Protein AF-A0A849QRX1-F1 (afdb_monomer_lite)

pLDDT: mean 86.92, std 10.76, range [45.69, 98.38]

Structure (mmCIF, N/CA/C/O backbone):
data_AF-A0A849QRX1-F1
#
_entry.id   AF-A0A849QRX1-F1
#
loop_
_atom_site.group_PDB
_atom_site.id
_atom_site.type_symbol
_atom_site.label_atom_id
_atom_site.label_alt_id
_atom_site.label_comp_id
_atom_site.label_asym_id
_atom_site.label_entity_id
_atom_site.label_seq_id
_atom_site.pdbx_PDB_ins_code
_atom_site.Cartn_x
_atom_site.Cartn_y
_atom_site.Cartn_z
_atom_site.occupancy
_atom_site.B_iso_or_equiv
_atom_site.auth_seq_id
_atom_site.auth_comp_id
_atom_site.auth_asym_id
_atom_site.auth_atom_id
_atom_site.pdbx_PDB_model_num
ATOM 1 N N . MET A 1 1 ? -13.209 29.485 45.171 1.00 45.69 1 MET A N 1
ATOM 2 C CA . MET A 1 1 ? -12.488 29.129 43.929 1.00 45.69 1 MET A CA 1
ATOM 3 C C . MET A 1 1 ? -12.072 27.669 44.052 1.00 45.69 1 MET A C 1
ATOM 5 O O . MET A 1 1 ? -11.273 27.347 44.920 1.00 45.69 1 MET A O 1
ATOM 9 N N . ILE A 1 2 ? -12.771 26.787 43.337 1.00 54.16 2 ILE A N 1
ATOM 10 C CA . ILE A 1 2 ? -12.846 25.337 43.583 1.00 54.16 2 ILE A CA 1
ATOM 11 C C . ILE A 1 2 ? -11.501 24.667 43.256 1.00 54.16 2 ILE A C 1
ATOM 13 O O . ILE A 1 2 ? -11.084 24.651 42.101 1.00 54.16 2 ILE A O 1
ATOM 17 N N . LYS A 1 3 ? -10.822 24.111 44.270 1.00 59.97 3 LYS A N 1
ATOM 18 C CA . LYS A 1 3 ? -9.726 23.149 44.082 1.00 59.97 3 LYS A CA 1
ATOM 19 C C . LYS A 1 3 ? -10.362 21.808 43.729 1.00 59.97 3 LYS A C 1
ATOM 21 O O . LYS A 1 3 ? -10.837 21.101 44.609 1.00 59.97 3 LYS A O 1
ATOM 26 N N . MET A 1 4 ? -10.438 21.514 42.440 1.00 63.38 4 MET A N 1
ATOM 27 C CA . MET A 1 4 ? -10.892 20.216 41.956 1.00 63.38 4 MET A CA 1
ATOM 28 C C . MET A 1 4 ? -9.708 19.249 42.056 1.00 63.38 4 MET A C 1
ATOM 30 O O . MET A 1 4 ? -8.676 19.478 41.424 1.00 63.38 4 MET A O 1
ATOM 34 N N . ASP A 1 5 ? -9.826 18.247 42.926 1.00 78.19 5 ASP A N 1
ATOM 35 C CA . ASP A 1 5 ? -8.761 17.293 43.233 1.00 78.19 5 ASP A CA 1
ATOM 36 C C . ASP A 1 5 ? -8.560 16.318 42.061 1.00 78.19 5 ASP A C 1
ATOM 38 O O . ASP A 1 5 ? -9.513 15.790 41.488 1.00 78.19 5 ASP A O 1
ATOM 42 N N . LEU A 1 6 ? -7.311 16.094 41.658 1.00 79.44 6 LEU A N 1
ATOM 43 C CA . LEU A 1 6 ? -6.980 15.283 40.482 1.00 79.44 6 LEU A CA 1
ATOM 44 C C . LEU A 1 6 ? -7.442 13.828 40.663 1.00 79.44 6 LEU A C 1
ATOM 46 O O . LEU A 1 6 ? -7.907 13.197 39.715 1.00 79.44 6 LEU A O 1
ATOM 50 N N . SER A 1 7 ? -7.384 13.330 41.899 1.00 80.94 7 SER A N 1
ATOM 51 C CA . SER A 1 7 ? -7.868 11.998 42.259 1.00 80.94 7 SER A CA 1
ATOM 52 C C . SER A 1 7 ? -9.366 11.842 42.022 1.00 80.94 7 SER A C 1
ATOM 54 O O . SER A 1 7 ? -9.780 10.824 41.474 1.00 80.94 7 SER A O 1
ATOM 56 N N . SER A 1 8 ? -10.191 12.836 42.370 1.00 82.19 8 SER A N 1
ATOM 57 C CA . SER A 1 8 ? -11.646 12.712 42.211 1.00 82.19 8 SER A CA 1
ATOM 58 C C . SER A 1 8 ? -12.049 12.609 40.740 1.00 82.19 8 SER A C 1
ATOM 60 O O . SER A 1 8 ? -12.905 11.797 40.406 1.00 82.19 8 SER A O 1
ATOM 62 N N . LYS A 1 9 ? -11.361 13.344 39.855 1.00 80.62 9 LYS A N 1
ATOM 63 C CA . LYS A 1 9 ? -11.531 13.234 38.397 1.00 80.62 9 LYS A CA 1
ATOM 64 C C . LYS A 1 9 ? -11.165 11.854 37.854 1.00 80.62 9 LYS A C 1
ATOM 66 O O . LYS A 1 9 ? -11.863 11.332 36.994 1.00 80.62 9 LYS A O 1
ATOM 71 N N . ILE A 1 10 ? -10.077 11.260 38.345 1.00 83.19 10 ILE A N 1
ATOM 72 C CA . ILE A 1 10 ? -9.639 9.925 37.910 1.00 83.19 10 ILE A CA 1
ATOM 73 C C . ILE A 1 10 ? -10.669 8.863 38.310 1.00 83.19 10 ILE A C 1
ATOM 75 O O . ILE A 1 10 ? -11.000 8.002 37.500 1.00 83.19 10 ILE A O 1
ATOM 79 N N . TYR A 1 11 ? -11.218 8.944 39.525 1.00 80.31 11 TYR A N 1
ATOM 80 C CA . TYR A 1 11 ? -12.278 8.032 39.960 1.00 80.31 11 TYR A CA 1
ATOM 81 C C . TYR A 1 11 ? -13.571 8.196 39.154 1.00 80.31 11 TYR A C 1
ATOM 83 O O . TYR A 1 11 ? -14.224 7.194 38.873 1.00 80.31 11 TYR A O 1
ATOM 91 N N . GLU A 1 12 ? -13.927 9.421 38.762 1.00 81.38 12 GLU A N 1
ATOM 92 C CA . GLU A 1 12 ? -15.071 9.691 37.881 1.00 81.38 12 GLU A CA 1
ATOM 93 C C . GLU A 1 12 ? -14.892 9.026 36.511 1.00 81.38 12 GLU A C 1
ATOM 95 O O . GLU A 1 12 ? -15.743 8.247 36.095 1.00 81.38 12 GLU A O 1
ATOM 100 N N . ILE A 1 13 ? -13.732 9.222 35.876 1.00 80.62 13 ILE A N 1
ATOM 101 C CA . ILE A 1 13 ? -13.403 8.619 34.576 1.00 80.62 13 ILE A CA 1
ATOM 102 C C . ILE A 1 13 ? -13.418 7.088 34.657 1.00 80.62 13 ILE A C 1
ATOM 104 O O . ILE A 1 13 ? -14.018 6.430 33.816 1.00 80.62 13 ILE A O 1
ATOM 108 N N . ILE A 1 14 ? -12.790 6.495 35.679 1.00 80.25 14 ILE A N 1
ATOM 109 C CA . ILE A 1 14 ? -12.756 5.030 35.844 1.00 80.25 14 ILE A CA 1
ATOM 110 C C . ILE A 1 14 ? -14.160 4.460 36.075 1.00 80.25 14 ILE A C 1
ATOM 112 O O . ILE A 1 14 ? -14.433 3.333 35.673 1.00 80.25 14 ILE A O 1
ATOM 116 N N . ARG A 1 15 ? -15.053 5.221 36.714 1.00 76.69 15 ARG A N 1
ATOM 117 C CA . ARG A 1 15 ? -16.435 4.804 36.966 1.00 76.69 15 ARG A CA 1
ATOM 118 C C . ARG A 1 15 ? -17.327 4.934 35.728 1.00 76.69 15 ARG A C 1
ATOM 120 O O . ARG A 1 15 ? -18.269 4.157 35.605 1.00 76.69 15 ARG A O 1
ATOM 127 N N . GLU A 1 16 ? -17.038 5.885 34.842 1.00 80.38 16 GLU A N 1
ATOM 128 C CA . GLU A 1 16 ? -17.690 6.023 33.531 1.00 80.38 16 GLU A CA 1
ATOM 129 C C . GLU A 1 16 ? -17.182 5.001 32.502 1.00 80.38 16 GLU A C 1
ATOM 131 O O . GLU A 1 16 ? -17.913 4.637 31.583 1.00 80.38 16 GLU A O 1
ATOM 136 N N . LEU A 1 17 ? -15.955 4.498 32.662 1.00 79.19 17 LEU A N 1
ATOM 137 C CA . LEU A 1 17 ? -15.407 3.439 31.819 1.00 79.19 17 LEU A CA 1
ATOM 138 C C . LEU A 1 17 ? -16.040 2.088 32.176 1.00 79.19 17 LEU A C 1
ATOM 140 O O . LEU A 1 17 ? -15.677 1.453 33.169 1.00 79.19 17 LEU A O 1
ATOM 144 N N . ASP A 1 18 ? -16.930 1.587 31.319 1.00 81.00 18 ASP A N 1
ATOM 145 C CA . ASP A 1 18 ? -17.305 0.175 31.367 1.00 81.00 18 ASP A CA 1
ATOM 146 C C . ASP A 1 18 ? -16.096 -0.676 30.949 1.00 81.00 18 ASP A C 1
ATOM 148 O O . ASP A 1 18 ? -15.780 -0.840 29.767 1.00 81.00 18 ASP A O 1
ATOM 152 N N . LEU A 1 19 ? -15.393 -1.223 31.944 1.00 81.31 19 LEU A N 1
ATOM 153 C CA . LEU A 1 19 ? -14.192 -2.035 31.745 1.00 81.31 19 LEU A CA 1
ATOM 154 C C . LEU A 1 19 ? -14.424 -3.212 30.787 1.00 81.31 19 LEU A C 1
ATOM 156 O O . LEU A 1 19 ? -13.499 -3.600 30.071 1.00 81.31 19 LEU A O 1
ATOM 160 N N . LYS A 1 20 ? -15.641 -3.772 30.734 1.00 82.75 20 LYS A N 1
ATOM 161 C CA . LYS A 1 20 ? -15.964 -4.867 29.805 1.00 82.75 20 LYS A CA 1
ATOM 162 C C . LYS A 1 20 ? -16.018 -4.380 28.366 1.00 82.75 20 LYS A C 1
ATOM 164 O O . LYS A 1 20 ? -15.554 -5.075 27.461 1.00 82.75 20 LYS A O 1
ATOM 169 N N . GLU A 1 21 ? -16.579 -3.197 28.158 1.00 84.94 21 GLU A N 1
ATOM 170 C CA . GLU A 1 21 ? -16.679 -2.584 26.843 1.00 84.94 21 GLU A CA 1
ATOM 171 C C . GLU A 1 21 ? -15.297 -2.166 26.332 1.00 84.94 21 GLU A C 1
ATOM 173 O O . GLU A 1 21 ? -14.910 -2.550 25.226 1.00 84.94 21 GLU A O 1
ATOM 178 N N . VAL A 1 22 ? -14.502 -1.496 27.172 1.00 88.69 22 VAL A N 1
ATOM 179 C CA . VAL A 1 22 ? -13.121 -1.113 26.845 1.00 88.69 22 VAL A CA 1
ATOM 180 C C . VAL A 1 22 ? -12.298 -2.341 26.466 1.00 88.69 22 VAL A C 1
ATOM 182 O O . VAL A 1 22 ? -11.677 -2.357 25.407 1.00 88.69 22 VAL A O 1
ATOM 185 N N . GLN A 1 23 ? -12.345 -3.409 27.268 1.00 90.19 23 GLN A N 1
ATOM 186 C CA . GLN A 1 23 ? -11.603 -4.639 26.985 1.00 90.19 23 GLN A CA 1
ATOM 187 C C . GLN A 1 23 ? -11.982 -5.248 25.627 1.00 90.19 23 GLN A C 1
ATOM 189 O O . GLN A 1 23 ? -11.103 -5.664 24.866 1.00 90.19 23 GLN A O 1
ATOM 194 N N . ARG A 1 24 ? -13.280 -5.295 25.304 1.00 92.25 24 ARG A N 1
ATOM 195 C CA . ARG A 1 24 ? -13.770 -5.833 24.030 1.00 92.25 24 ARG A CA 1
ATOM 196 C C . ARG A 1 24 ? -13.279 -5.002 22.846 1.00 92.25 24 ARG A C 1
ATOM 198 O O . ARG A 1 24 ? -12.752 -5.573 21.892 1.00 92.25 24 ARG A O 1
ATOM 205 N N . TRP A 1 25 ? -13.432 -3.680 22.897 1.00 94.00 25 TRP A N 1
ATOM 206 C CA . TRP A 1 25 ? -13.004 -2.801 21.808 1.00 94.00 25 TRP A CA 1
ATOM 207 C C . TRP A 1 25 ? -11.485 -2.780 21.650 1.00 94.00 25 TRP A C 1
ATOM 209 O O . TRP A 1 25 ? -10.998 -2.848 20.526 1.00 94.00 25 TRP A O 1
ATOM 219 N N . THR A 1 26 ? -10.719 -2.788 22.746 1.00 94.75 26 THR A N 1
ATOM 220 C CA . THR A 1 26 ? -9.255 -2.900 22.689 1.00 94.75 26 THR A CA 1
ATOM 221 C C . THR A 1 26 ? -8.818 -4.192 22.002 1.00 94.75 26 THR A C 1
ATOM 223 O O . THR A 1 26 ? -7.958 -4.149 21.123 1.00 94.75 26 THR A O 1
ATOM 226 N N . ALA A 1 27 ? -9.425 -5.334 22.342 1.00 95.25 27 ALA A N 1
ATOM 227 C CA . ALA A 1 27 ? -9.096 -6.610 21.709 1.00 95.25 27 ALA A CA 1
ATOM 228 C C . ALA A 1 27 ? -9.390 -6.604 20.198 1.00 95.25 27 ALA A C 1
ATOM 230 O O . ALA A 1 27 ? -8.562 -7.057 19.406 1.00 95.25 27 ALA A O 1
ATOM 231 N N . LEU A 1 28 ? -10.535 -6.047 19.790 1.00 95.81 28 LEU A N 1
ATOM 232 C CA . LEU A 1 28 ? -10.897 -5.911 18.377 1.00 95.81 28 LEU A CA 1
ATOM 233 C C . LEU A 1 28 ? -9.931 -4.985 17.627 1.00 95.81 28 LEU A C 1
ATOM 235 O O . LEU A 1 28 ? -9.471 -5.346 16.548 1.00 95.81 28 LEU A O 1
ATOM 239 N N . SER A 1 29 ? -9.560 -3.841 18.201 1.00 95.50 29 SER A N 1
ATOM 240 C CA . SER A 1 29 ? -8.618 -2.902 17.580 1.00 95.50 29 SER A CA 1
ATOM 241 C C . SER A 1 29 ? -7.229 -3.509 17.379 1.00 95.50 29 SER A C 1
ATOM 243 O O . SER A 1 29 ? -6.618 -3.309 16.330 1.00 95.50 29 SER A O 1
ATOM 245 N N . ILE A 1 30 ? -6.741 -4.298 18.344 1.00 97.56 30 ILE A N 1
ATOM 246 C CA . ILE A 1 30 ? -5.478 -5.038 18.200 1.00 97.56 30 ILE A CA 1
ATOM 247 C C . ILE A 1 30 ? -5.579 -6.036 17.043 1.00 97.56 30 ILE A C 1
ATOM 249 O O . ILE A 1 30 ? -4.683 -6.088 16.201 1.00 97.56 30 ILE A O 1
ATOM 253 N N . LEU A 1 31 ? -6.674 -6.798 16.968 1.00 97.69 31 LEU A N 1
ATOM 254 C CA . LEU A 1 31 ? -6.892 -7.766 15.893 1.00 97.69 31 LEU A CA 1
ATOM 255 C C . LEU A 1 31 ? -6.910 -7.089 14.515 1.00 97.69 31 LEU A C 1
ATOM 257 O O . LEU A 1 31 ? -6.231 -7.548 13.599 1.00 97.69 31 LEU A O 1
ATOM 261 N N . VAL A 1 32 ? -7.641 -5.979 14.381 1.00 96.88 32 VAL A N 1
ATOM 262 C CA . VAL A 1 32 ? -7.699 -5.185 13.144 1.00 96.88 32 VAL A CA 1
ATOM 263 C C . VAL A 1 32 ? -6.307 -4.684 12.757 1.00 96.88 32 VAL A C 1
ATOM 265 O O . VAL A 1 32 ? -5.921 -4.804 11.596 1.00 96.88 32 VAL A O 1
ATOM 268 N N . GLY A 1 33 ? -5.523 -4.193 13.723 1.00 97.50 33 GLY A N 1
ATOM 269 C CA . GLY A 1 33 ? -4.147 -3.752 13.493 1.00 97.50 33 GLY A CA 1
ATOM 270 C C . GLY A 1 33 ? -3.231 -4.872 12.995 1.00 97.50 33 GLY A C 1
ATOM 271 O O . GLY A 1 33 ? -2.477 -4.668 12.046 1.00 97.50 33 GLY A O 1
ATOM 272 N N . ILE A 1 34 ? -3.329 -6.072 13.576 1.00 98.31 34 ILE A N 1
ATOM 273 C CA . ILE A 1 34 ? -2.550 -7.242 13.138 1.00 98.31 34 ILE A CA 1
ATOM 274 C C . ILE A 1 34 ? -2.912 -7.621 11.701 1.00 98.31 34 ILE A C 1
ATOM 276 O O . ILE A 1 34 ? -2.025 -7.788 10.866 1.00 98.31 34 ILE A O 1
ATOM 280 N N . VAL A 1 35 ? -4.207 -7.730 11.395 1.00 98.12 35 VAL A N 1
ATOM 281 C CA . VAL A 1 35 ? -4.672 -8.095 10.051 1.00 98.12 35 V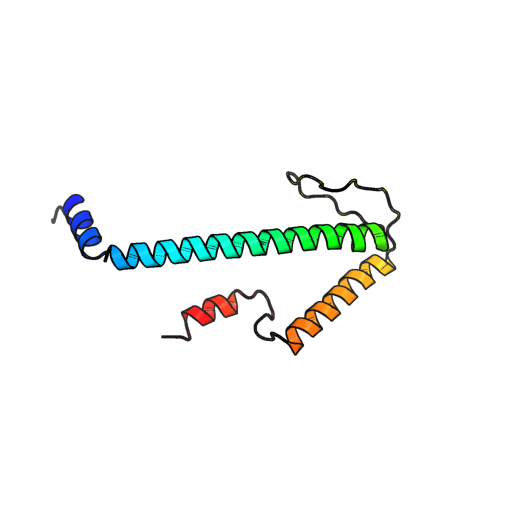AL A CA 1
ATOM 282 C C . VAL A 1 35 ? -4.251 -7.039 9.027 1.00 98.12 35 VAL A C 1
ATOM 284 O O . VAL A 1 35 ? -3.686 -7.391 7.994 1.00 98.12 35 VAL A O 1
ATOM 287 N N . GLY A 1 36 ? -4.448 -5.753 9.331 1.00 97.31 36 GLY A N 1
ATOM 288 C CA . GLY A 1 36 ? -4.021 -4.650 8.469 1.00 97.31 36 GLY A CA 1
ATOM 289 C C . GLY A 1 36 ? -2.509 -4.639 8.235 1.00 97.31 36 GLY A C 1
ATOM 290 O O . GLY A 1 36 ? -2.065 -4.471 7.101 1.00 97.31 36 GLY A O 1
ATOM 291 N N . GLY A 1 37 ? -1.717 -4.907 9.277 1.00 97.94 37 GLY A N 1
ATOM 292 C CA . GLY A 1 37 ? -0.264 -5.034 9.172 1.00 97.94 37 GLY A CA 1
ATOM 293 C C . GLY A 1 37 ? 0.166 -6.184 8.259 1.00 97.94 37 GLY A C 1
ATOM 294 O O . GLY A 1 37 ? 1.020 -5.994 7.397 1.00 97.94 37 GLY A O 1
ATOM 295 N N . ILE A 1 38 ? -0.460 -7.358 8.384 1.00 98.38 38 ILE A N 1
ATOM 296 C CA . ILE A 1 38 ? -0.177 -8.511 7.514 1.00 98.38 38 ILE A CA 1
ATOM 297 C C . ILE A 1 38 ? -0.511 -8.186 6.054 1.00 98.38 38 ILE A C 1
ATOM 299 O O . ILE A 1 38 ? 0.301 -8.449 5.168 1.00 98.38 38 ILE A O 1
ATOM 303 N N . VAL A 1 39 ? -1.674 -7.581 5.795 1.00 97.50 39 VAL A N 1
ATOM 304 C CA . VAL A 1 39 ? -2.078 -7.175 4.439 1.00 97.50 39 VAL A CA 1
ATOM 305 C C . VAL A 1 39 ? -1.094 -6.160 3.857 1.00 97.50 39 VAL A C 1
ATOM 307 O O . VAL A 1 39 ? -0.682 -6.309 2.707 1.00 97.50 39 VAL A O 1
ATOM 310 N N . ALA A 1 40 ? -0.660 -5.177 4.649 1.00 96.12 40 ALA A N 1
ATOM 311 C CA . ALA A 1 40 ? 0.322 -4.185 4.222 1.00 96.12 40 ALA A CA 1
ATOM 312 C C . ALA A 1 40 ? 1.673 -4.824 3.859 1.00 96.12 40 ALA A C 1
ATOM 314 O O . ALA A 1 40 ? 2.246 -4.478 2.827 1.00 96.12 40 ALA A O 1
ATOM 315 N N . ILE A 1 41 ? 2.153 -5.790 4.653 1.00 96.44 41 ILE A N 1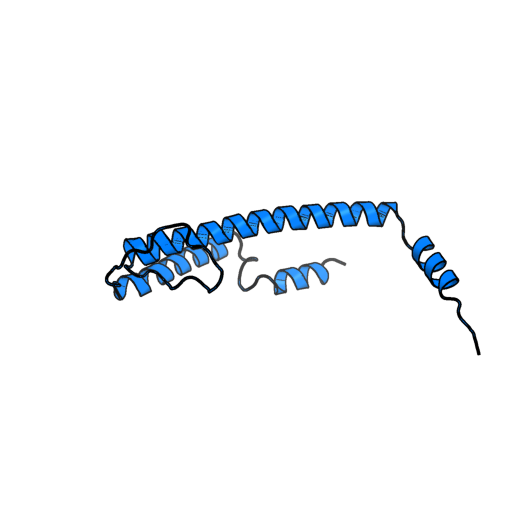
ATOM 316 C CA . ILE A 1 41 ? 3.389 -6.534 4.363 1.00 96.44 41 ILE A CA 1
ATOM 317 C C . ILE A 1 41 ? 3.256 -7.294 3.042 1.00 96.44 41 ILE A C 1
ATOM 319 O O . ILE A 1 41 ? 4.116 -7.161 2.176 1.00 96.44 41 ILE A O 1
ATOM 323 N N . ILE A 1 42 ? 2.168 -8.048 2.858 1.00 97.62 42 ILE A N 1
ATOM 324 C CA . ILE A 1 42 ? 1.927 -8.815 1.627 1.00 97.62 42 ILE A CA 1
ATOM 325 C C . ILE A 1 42 ? 1.886 -7.883 0.412 1.00 97.62 42 ILE A C 1
ATOM 327 O O . ILE A 1 42 ? 2.519 -8.170 -0.605 1.00 97.62 42 ILE A O 1
ATOM 331 N N . PHE A 1 43 ? 1.177 -6.758 0.518 1.00 95.50 43 PHE A N 1
ATOM 332 C CA . PHE A 1 43 ? 1.068 -5.779 -0.558 1.00 95.50 43 PHE A CA 1
ATOM 333 C C . PHE A 1 43 ? 2.424 -5.153 -0.902 1.00 95.50 43 PHE A C 1
ATOM 335 O O . PHE A 1 43 ? 2.809 -5.124 -2.071 1.00 95.50 43 PHE A O 1
ATOM 342 N N . TYR A 1 44 ? 3.180 -4.712 0.107 1.00 93.88 44 TYR A N 1
ATOM 343 C CA . TYR A 1 44 ? 4.508 -4.132 -0.079 1.00 93.88 44 TYR A CA 1
ATOM 344 C C . TYR A 1 44 ? 5.490 -5.136 -0.698 1.00 93.88 44 TYR A C 1
ATOM 346 O O . TYR A 1 44 ? 6.174 -4.812 -1.668 1.00 93.88 44 TYR A O 1
ATOM 354 N N . SER A 1 45 ? 5.516 -6.382 -0.212 1.00 93.62 45 SER A N 1
ATOM 355 C CA . SER A 1 45 ? 6.331 -7.445 -0.808 1.00 93.62 45 SER A CA 1
ATOM 356 C C . SER A 1 45 ? 5.923 -7.730 -2.255 1.00 93.62 45 SER A C 1
ATOM 358 O O . SER A 1 45 ? 6.784 -7.871 -3.122 1.00 93.62 45 SER A O 1
ATOM 360 N N . GLY A 1 46 ? 4.621 -7.764 -2.549 1.00 95.19 46 GLY A N 1
ATOM 361 C CA . GLY A 1 46 ? 4.112 -7.912 -3.912 1.00 95.19 46 GLY A CA 1
ATOM 362 C C . GLY A 1 46 ? 4.585 -6.790 -4.838 1.00 95.19 46 GLY A C 1
ATOM 363 O O . GLY A 1 46 ? 5.053 -7.068 -5.942 1.00 95.19 46 GLY A O 1
ATOM 364 N N . LEU A 1 47 ? 4.540 -5.538 -4.373 1.00 93.25 47 LEU A N 1
ATOM 365 C CA . LEU A 1 47 ? 5.033 -4.377 -5.115 1.00 93.25 47 LEU A CA 1
ATOM 366 C C . LEU A 1 47 ? 6.544 -4.460 -5.370 1.00 93.25 47 LEU A C 1
ATOM 368 O O . LEU A 1 47 ? 6.990 -4.169 -6.482 1.00 93.25 47 LEU A O 1
ATOM 372 N N . TYR A 1 48 ? 7.321 -4.902 -4.378 1.00 92.19 48 TYR A N 1
ATOM 373 C CA . TYR A 1 48 ? 8.759 -5.128 -4.521 1.00 92.19 48 TYR A CA 1
ATOM 374 C C . TYR A 1 48 ? 9.058 -6.151 -5.626 1.00 92.19 48 TYR A C 1
ATOM 376 O O . TYR A 1 48 ? 9.804 -5.855 -6.560 1.00 92.19 48 TYR A O 1
ATOM 384 N N . TYR A 1 49 ? 8.420 -7.326 -5.584 1.00 93.06 49 TYR A N 1
ATOM 385 C CA . TYR A 1 49 ? 8.623 -8.359 -6.603 1.00 93.06 49 TYR A CA 1
ATOM 386 C C . TYR A 1 49 ? 8.128 -7.927 -7.983 1.00 93.06 49 TYR A C 1
ATOM 388 O O . TYR A 1 49 ? 8.811 -8.174 -8.976 1.00 93.06 49 TYR A O 1
ATOM 396 N N . ALA A 1 50 ? 6.979 -7.254 -8.068 1.00 93.88 50 ALA A N 1
ATOM 397 C CA . ALA A 1 50 ? 6.478 -6.721 -9.329 1.00 93.88 50 ALA A CA 1
ATOM 398 C C . ALA A 1 50 ? 7.460 -5.705 -9.927 1.00 93.88 50 ALA A C 1
ATOM 400 O O . ALA A 1 50 ? 7.766 -5.770 -11.114 1.00 93.88 50 ALA A O 1
ATOM 401 N N . THR A 1 51 ? 8.020 -4.816 -9.107 1.00 92.25 51 THR A N 1
ATOM 402 C CA . THR A 1 51 ? 9.026 -3.842 -9.547 1.00 92.25 51 THR A CA 1
ATOM 403 C C . THR A 1 51 ? 10.299 -4.542 -10.017 1.00 92.25 51 THR A C 1
ATOM 405 O O . THR A 1 51 ? 10.799 -4.251 -11.101 1.00 92.25 51 THR A O 1
ATOM 408 N N . TYR A 1 52 ? 10.799 -5.512 -9.252 1.00 91.69 52 TYR A N 1
ATOM 409 C CA . TYR A 1 52 ? 12.015 -6.239 -9.603 1.00 91.69 52 TYR A CA 1
ATOM 410 C C . TYR A 1 52 ? 11.861 -7.041 -10.903 1.00 91.69 52 TYR A C 1
ATOM 412 O O . TYR A 1 52 ? 12.683 -6.918 -11.810 1.00 91.69 52 TYR A O 1
ATOM 420 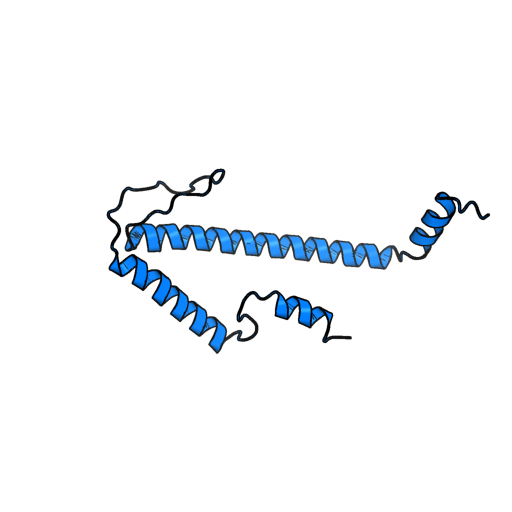N N . TYR A 1 53 ? 10.801 -7.843 -11.033 1.00 92.25 53 TYR A N 1
ATOM 421 C CA . TYR A 1 53 ? 10.623 -8.719 -12.194 1.00 92.25 53 TYR A CA 1
ATOM 422 C C . TYR A 1 53 ? 10.097 -7.984 -13.427 1.00 92.25 53 TYR A C 1
ATOM 424 O O . TYR A 1 53 ? 10.580 -8.233 -14.531 1.00 92.25 53 TYR A O 1
ATOM 432 N N . LEU A 1 54 ? 9.126 -7.080 -13.269 1.00 93.88 54 LEU A N 1
ATOM 433 C CA . LEU A 1 54 ? 8.545 -6.364 -14.404 1.00 93.88 54 LEU A CA 1
ATOM 434 C C . LEU A 1 54 ? 9.442 -5.196 -14.813 1.00 93.88 54 LEU A C 1
ATOM 436 O O . LEU A 1 54 ? 9.918 -5.162 -15.942 1.00 93.88 54 LEU A O 1
ATOM 440 N N . LEU A 1 55 ? 9.707 -4.250 -13.911 1.00 91.94 55 LEU A N 1
ATOM 441 C CA . LEU A 1 55 ? 10.500 -3.061 -14.243 1.00 91.94 55 LEU A CA 1
ATOM 442 C C . LEU A 1 55 ? 11.980 -3.404 -14.446 1.00 91.94 55 LEU A C 1
ATOM 444 O O . LEU A 1 55 ? 12.564 -2.975 -15.439 1.00 91.94 55 LEU A O 1
ATOM 448 N N . GLY A 1 56 ? 12.562 -4.213 -13.561 1.00 90.81 56 GLY A N 1
ATOM 449 C CA . GLY A 1 56 ? 13.955 -4.648 -13.661 1.00 90.81 56 GLY A CA 1
ATOM 450 C C . GLY A 1 56 ? 14.167 -5.712 -14.733 1.00 90.81 56 GLY A C 1
ATOM 451 O O . GLY A 1 56 ? 14.875 -5.483 -15.711 1.00 90.81 56 GLY A O 1
ATOM 452 N N . GLY A 1 57 ? 13.524 -6.870 -14.575 1.00 90.12 57 GLY A N 1
ATOM 453 C CA . GLY A 1 57 ? 13.705 -8.025 -15.459 1.00 90.12 57 GLY A CA 1
ATOM 454 C C . GLY A 1 57 ? 13.263 -7.788 -16.906 1.00 90.12 57 GLY A C 1
ATOM 455 O O . GLY A 1 57 ? 14.019 -8.087 -17.827 1.00 90.12 57 GLY A O 1
ATOM 456 N N . ILE A 1 58 ? 12.059 -7.244 -17.117 1.00 91.31 58 ILE A N 1
ATOM 457 C CA . ILE A 1 58 ? 11.516 -6.985 -18.465 1.00 91.31 58 ILE A CA 1
ATOM 458 C C . ILE A 1 58 ? 11.888 -5.577 -18.952 1.00 91.31 58 ILE A C 1
ATOM 460 O O . ILE A 1 58 ? 12.299 -5.400 -20.097 1.00 91.31 58 ILE A O 1
ATOM 464 N N . GLY A 1 59 ? 11.731 -4.564 -18.099 1.00 90.94 59 GLY A N 1
ATOM 465 C CA . GLY A 1 59 ? 11.973 -3.162 -18.446 1.00 90.94 59 GLY A CA 1
ATOM 466 C C . GLY A 1 59 ? 13.447 -2.743 -18.438 1.00 90.94 59 GLY A C 1
ATOM 467 O O . GLY A 1 59 ? 13.768 -1.682 -18.975 1.00 90.94 59 GLY A O 1
ATOM 468 N N . GLY A 1 60 ? 14.343 -3.549 -17.862 1.00 90.50 60 GLY A N 1
ATOM 469 C CA . GLY A 1 60 ? 15.768 -3.235 -17.740 1.00 90.50 60 GLY A CA 1
ATOM 470 C C . GLY A 1 60 ? 16.078 -2.108 -16.749 1.00 90.50 60 GLY A C 1
ATOM 471 O O . GLY A 1 60 ? 17.177 -1.563 -16.787 1.00 90.50 60 GLY A O 1
ATOM 472 N N . TYR A 1 61 ? 15.127 -1.719 -15.893 1.00 88.88 61 TYR A N 1
ATOM 473 C CA . TYR A 1 61 ? 15.268 -0.610 -14.949 1.00 88.88 61 TYR A CA 1
ATOM 474 C C . TYR A 1 61 ? 15.089 -1.071 -13.506 1.00 88.88 61 TYR A C 1
ATOM 476 O O . TYR A 1 61 ? 13.991 -1.422 -13.076 1.00 88.88 61 TYR A O 1
ATOM 484 N N . PHE A 1 62 ? 16.173 -0.996 -12.743 1.00 88.19 62 PHE A N 1
ATOM 485 C CA . PHE 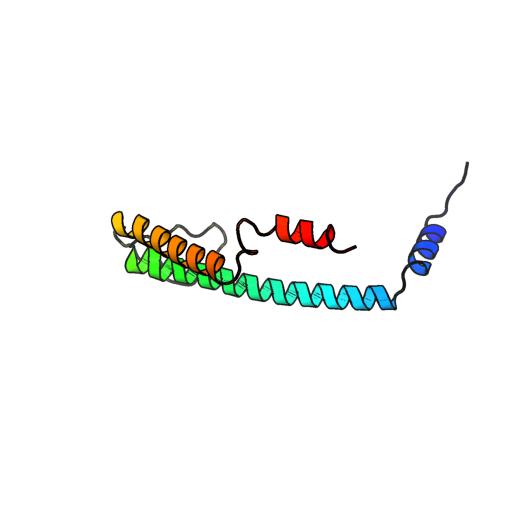A 1 62 ? 16.166 -1.260 -11.311 1.00 88.19 62 PHE A CA 1
ATOM 486 C C . PHE A 1 62 ? 16.181 0.083 -10.567 1.00 88.19 62 PHE A C 1
ATOM 488 O O . PHE A 1 62 ? 17.203 0.776 -10.599 1.00 88.19 62 PHE A O 1
ATOM 495 N N . PRO A 1 63 ? 15.056 0.505 -9.958 1.00 83.31 63 PRO A N 1
ATOM 496 C CA . PRO A 1 63 ? 15.010 1.746 -9.197 1.00 83.31 63 PRO A CA 1
ATOM 497 C C . PRO A 1 63 ? 15.926 1.676 -7.975 1.00 83.31 63 PRO A C 1
ATOM 499 O O . PRO A 1 63 ? 16.166 0.609 -7.416 1.00 83.31 63 PRO A O 1
ATOM 502 N N . ILE A 1 64 ? 16.424 2.840 -7.555 1.00 79.94 64 ILE A N 1
ATOM 503 C CA . ILE A 1 64 ? 17.263 2.948 -6.361 1.00 79.94 64 ILE A C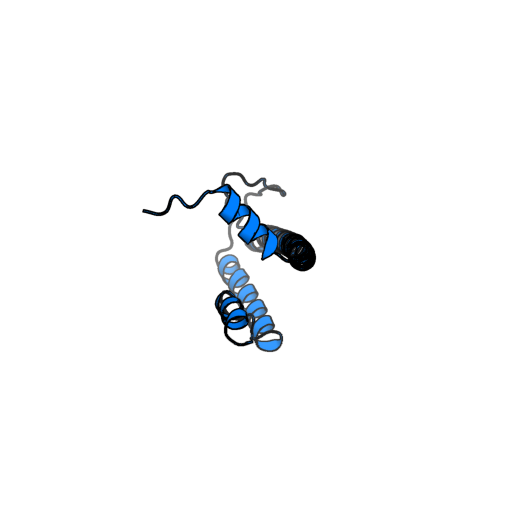A 1
ATOM 504 C C . ILE A 1 64 ? 16.379 2.728 -5.137 1.00 79.94 64 ILE A C 1
ATOM 506 O O . ILE A 1 64 ? 15.402 3.452 -4.930 1.00 79.94 64 ILE A O 1
ATOM 510 N N . THR A 1 65 ? 16.746 1.749 -4.324 1.00 77.81 65 THR A N 1
ATOM 511 C CA . THR A 1 65 ? 16.038 1.418 -3.091 1.00 77.81 65 THR A CA 1
ATOM 512 C C . THR A 1 65 ? 16.149 2.564 -2.076 1.00 77.81 65 THR A C 1
ATOM 514 O O . THR A 1 65 ? 17.226 3.160 -1.935 1.00 77.81 65 THR A O 1
ATOM 517 N N . PRO A 1 66 ? 15.050 2.932 -1.384 1.00 77.31 66 PRO A N 1
ATOM 518 C CA . PRO A 1 66 ? 15.067 3.979 -0.371 1.00 77.31 66 PRO A CA 1
ATOM 519 C C . PRO A 1 66 ? 16.139 3.741 0.693 1.00 77.31 66 PRO A C 1
ATOM 521 O O . PRO A 1 66 ? 16.434 2.617 1.097 1.00 77.31 66 PRO A O 1
ATOM 524 N N . ARG A 1 67 ? 16.738 4.831 1.177 1.00 70.75 67 ARG A N 1
ATOM 525 C CA . ARG A 1 67 ? 17.826 4.754 2.152 1.00 70.75 67 ARG A CA 1
ATOM 526 C C . ARG A 1 67 ? 17.319 4.151 3.467 1.00 70.75 67 ARG A C 1
ATOM 528 O O . ARG A 1 67 ? 16.556 4.800 4.173 1.00 70.75 67 ARG A O 1
ATOM 535 N N . GLY A 1 68 ? 17.808 2.960 3.809 1.00 75.12 68 GLY A N 1
ATOM 536 C CA . GLY A 1 68 ? 17.430 2.225 5.023 1.00 75.12 68 GLY A CA 1
ATOM 537 C C . GLY A 1 68 ? 16.694 0.913 4.751 1.00 75.12 68 GLY A C 1
ATOM 538 O O . GLY A 1 68 ? 16.649 0.072 5.646 1.00 75.12 68 GLY A O 1
ATOM 539 N N . ASP A 1 69 ? 16.204 0.708 3.527 1.00 77.31 69 ASP A N 1
ATOM 540 C CA . ASP A 1 69 ? 15.638 -0.568 3.097 1.00 77.31 69 ASP A CA 1
ATOM 541 C C . ASP A 1 69 ? 16.757 -1.522 2.650 1.00 77.31 69 ASP A C 1
ATOM 543 O O . ASP A 1 69 ? 17.791 -1.107 2.117 1.00 77.31 69 ASP A O 1
ATOM 547 N N . VAL A 1 70 ? 16.559 -2.817 2.900 1.00 75.81 70 VAL A N 1
ATOM 548 C CA . VAL A 1 70 ? 17.472 -3.873 2.453 1.00 75.81 70 VAL A CA 1
ATOM 549 C C . VAL A 1 70 ? 16.970 -4.466 1.146 1.00 75.81 70 VAL A C 1
ATOM 551 O O . VAL A 1 70 ? 15.832 -4.926 1.055 1.00 75.81 70 VAL A O 1
ATOM 554 N N . ASP A 1 71 ? 17.837 -4.493 0.138 1.00 78.25 71 ASP A N 1
ATOM 555 C CA . ASP A 1 71 ? 17.543 -5.203 -1.100 1.00 78.25 71 ASP A CA 1
ATOM 556 C C . ASP A 1 71 ? 17.513 -6.708 -0.840 1.00 78.25 71 ASP A C 1
ATOM 558 O O . ASP A 1 71 ? 18.511 -7.320 -0.459 1.00 78.25 71 ASP A O 1
ATOM 562 N N . LEU A 1 72 ? 16.343 -7.309 -1.049 1.00 80.25 72 LEU A N 1
ATOM 563 C CA . LEU A 1 72 ? 16.142 -8.751 -0.912 1.00 80.25 72 LEU A CA 1
ATOM 564 C C . LEU A 1 72 ? 16.709 -9.526 -2.108 1.00 80.25 72 LEU A C 1
ATOM 566 O O . LEU A 1 72 ? 16.977 -10.722 -2.000 1.00 80.25 72 LEU A O 1
ATOM 570 N N . LEU A 1 73 ? 16.861 -8.860 -3.253 1.00 82.38 73 LEU A N 1
ATOM 571 C CA . LEU A 1 73 ? 17.321 -9.434 -4.511 1.00 82.38 73 LEU A CA 1
ATOM 572 C C . LEU A 1 73 ? 18.520 -8.650 -5.063 1.00 82.38 73 LEU A C 1
ATOM 574 O O . LEU A 1 73 ? 18.597 -7.435 -4.881 1.00 82.38 73 LEU A O 1
ATOM 578 N N . PRO A 1 74 ? 19.454 -9.317 -5.764 1.00 78.12 74 PRO A N 1
ATOM 579 C CA . PRO A 1 74 ? 20.623 -8.655 -6.323 1.00 78.12 74 PRO A CA 1
ATOM 580 C C . PRO A 1 74 ? 20.218 -7.686 -7.436 1.00 78.12 74 PRO A C 1
ATOM 582 O O . PRO A 1 74 ? 19.485 -8.052 -8.359 1.00 78.12 74 PRO A O 1
ATOM 585 N N . VAL A 1 75 ? 20.730 -6.458 -7.373 1.00 75.62 75 VAL A N 1
ATOM 586 C CA . VAL A 1 75 ? 20.569 -5.470 -8.443 1.00 75.62 75 VAL A CA 1
ATOM 587 C C . VAL A 1 75 ? 21.500 -5.836 -9.598 1.00 75.62 75 VAL A C 1
ATOM 589 O O . VAL A 1 75 ? 22.707 -5.990 -9.411 1.00 75.62 75 VAL A O 1
ATOM 592 N N . VAL A 1 76 ? 20.938 -5.969 -10.798 1.00 75.75 76 VAL A N 1
ATOM 593 C CA . VAL A 1 76 ? 21.694 -6.210 -12.032 1.00 75.75 76 VAL A CA 1
ATOM 594 C C . VAL A 1 76 ? 21.704 -4.924 -12.849 1.00 75.75 76 VAL A C 1
ATOM 596 O O . VAL A 1 76 ? 20.702 -4.219 -12.929 1.00 75.75 76 VAL A O 1
ATOM 599 N N . THR A 1 77 ? 22.828 -4.601 -13.479 1.00 68.75 77 THR A N 1
ATOM 600 C CA . THR A 1 77 ? 22.886 -3.496 -14.439 1.00 68.75 77 THR A CA 1
ATOM 601 C C . THR A 1 77 ? 22.240 -3.941 -15.750 1.00 68.75 77 THR A C 1
ATOM 603 O O . THR A 1 77 ? 22.821 -4.740 -16.485 1.00 68.75 77 THR A O 1
ATOM 606 N N . GLY A 1 78 ? 21.027 -3.458 -16.014 1.00 71.94 78 GLY A N 1
ATOM 607 C CA . GLY A 1 78 ? 20.335 -3.595 -17.295 1.00 71.94 78 GLY A CA 1
ATOM 608 C C . GLY A 1 78 ? 20.328 -2.275 -18.066 1.00 71.94 78 GLY A C 1
ATOM 609 O O . GLY A 1 78 ? 20.417 -1.204 -17.468 1.00 71.94 78 GLY A O 1
ATOM 610 N N . GLU A 1 79 ? 20.216 -2.354 -19.392 1.00 84.56 79 GLU A N 1
ATOM 611 C CA . GLU A 1 79 ? 19.941 -1.185 -20.232 1.00 84.56 79 GLU A CA 1
ATOM 612 C C . GLU A 1 79 ? 18.419 -0.954 -20.280 1.00 84.56 79 GLU A C 1
ATOM 614 O O . GLU A 1 79 ? 17.688 -1.820 -20.777 1.00 84.56 79 GLU A O 1
ATOM 619 N N . PRO A 1 80 ? 17.908 0.179 -19.767 1.00 88.12 80 PRO A N 1
ATOM 620 C CA . PRO A 1 80 ? 16.475 0.409 -19.658 1.00 88.12 80 PRO A CA 1
ATOM 621 C C . PRO A 1 80 ? 15.813 0.562 -21.031 1.00 88.12 80 PRO A C 1
ATOM 623 O O . PRO A 1 80 ? 16.124 1.470 -21.811 1.00 88.12 80 PRO A O 1
ATOM 626 N N . ASN A 1 81 ? 14.813 -0.275 -21.308 1.00 92.38 81 ASN A N 1
ATOM 627 C CA . ASN A 1 81 ? 14.000 -0.153 -22.509 1.00 92.38 81 ASN A CA 1
ATOM 628 C C . ASN A 1 81 ? 12.907 0.899 -22.291 1.00 92.38 81 ASN A C 1
ATOM 630 O O . ASN A 1 81 ? 11.868 0.641 -21.684 1.00 92.38 81 ASN A O 1
ATOM 634 N N . ARG A 1 82 ? 13.130 2.092 -22.849 1.00 92.94 82 ARG A N 1
ATOM 635 C CA . ARG A 1 82 ? 12.242 3.258 -22.704 1.00 92.94 82 ARG A CA 1
ATOM 636 C C . ARG A 1 82 ? 10.784 2.974 -23.065 1.00 92.94 82 ARG A C 1
ATOM 638 O O . ARG A 1 82 ? 9.895 3.522 -22.425 1.00 92.94 82 ARG A O 1
ATOM 645 N N . LEU A 1 83 ? 10.536 2.131 -24.069 1.00 94.94 83 LEU A N 1
ATOM 646 C CA . LEU A 1 83 ? 9.174 1.794 -24.475 1.00 94.94 83 LEU A CA 1
ATOM 647 C C . LEU A 1 83 ? 8.499 0.905 -23.426 1.00 94.94 83 LEU A C 1
ATOM 649 O O . LEU A 1 83 ? 7.368 1.171 -23.026 1.00 94.94 83 LEU A O 1
ATOM 653 N N . LEU A 1 84 ? 9.206 -0.111 -22.929 1.00 94.50 84 LEU A N 1
ATOM 654 C CA . LEU A 1 84 ? 8.685 -1.009 -21.896 1.00 94.50 84 LEU A CA 1
ATOM 655 C C . LEU A 1 84 ? 8.460 -0.287 -20.566 1.00 94.50 84 LEU A C 1
ATOM 657 O O . LEU A 1 84 ? 7.483 -0.581 -19.886 1.00 94.50 84 LEU A O 1
ATOM 661 N N . LEU A 1 85 ? 9.282 0.710 -20.231 1.00 92.81 85 LEU A N 1
ATOM 662 C CA . LEU A 1 85 ? 9.083 1.528 -19.031 1.00 92.81 85 LEU A CA 1
ATOM 663 C C . LEU A 1 85 ? 7.795 2.351 -19.047 1.00 92.81 85 LEU A C 1
ATOM 665 O O . LEU A 1 85 ? 7.293 2.701 -17.985 1.00 92.81 85 LEU A O 1
ATOM 669 N N . VAL A 1 86 ? 7.244 2.639 -20.226 1.00 95.00 86 VAL A N 1
ATOM 670 C CA . VAL A 1 86 ? 5.939 3.299 -20.363 1.00 95.00 86 VAL A CA 1
ATOM 671 C C . VAL A 1 86 ? 4.818 2.267 -20.461 1.00 95.00 86 VAL A C 1
ATOM 673 O O . VAL A 1 86 ? 3.780 2.417 -19.818 1.00 95.00 86 VAL A O 1
ATOM 676 N N . LEU A 1 87 ? 5.023 1.199 -21.237 1.00 96.69 87 LEU A N 1
ATOM 677 C CA . LEU A 1 87 ? 3.999 0.178 -21.456 1.00 96.69 87 LEU A CA 1
ATOM 678 C C . LEU A 1 87 ? 3.690 -0.629 -20.192 1.00 96.69 87 LEU A C 1
ATOM 680 O O . LEU A 1 87 ? 2.527 -0.936 -19.954 1.00 96.69 87 LEU A O 1
ATOM 684 N N . LEU A 1 88 ? 4.689 -0.957 -19.369 1.00 95.94 88 LEU A N 1
ATOM 685 C CA . LEU A 1 88 ? 4.484 -1.772 -18.169 1.00 95.94 88 LEU A CA 1
ATOM 686 C C . LEU A 1 88 ? 3.571 -1.074 -17.140 1.00 95.94 88 LEU A C 1
ATOM 688 O O . LEU A 1 88 ? 2.553 -1.671 -16.783 1.00 95.94 88 LEU A O 1
ATOM 692 N N . PRO A 1 89 ? 3.830 0.180 -16.705 1.00 94.88 89 PRO A N 1
ATOM 693 C CA . PRO A 1 89 ? 2.906 0.892 -15.823 1.00 94.88 89 PRO A CA 1
ATOM 694 C C . PRO A 1 89 ? 1.552 1.168 -16.477 1.00 94.88 89 PRO A C 1
ATOM 696 O O . PRO A 1 89 ? 0.531 1.090 -15.801 1.00 94.88 89 PRO A O 1
ATOM 699 N N . MET A 1 90 ? 1.519 1.453 -17.786 1.00 96.88 90 MET A N 1
ATOM 700 C CA . MET A 1 90 ? 0.266 1.676 -18.516 1.00 96.88 90 MET A CA 1
ATOM 701 C C . MET A 1 90 ? -0.634 0.435 -18.479 1.00 96.88 90 MET A C 1
ATOM 703 O O . MET A 1 90 ? -1.812 0.538 -18.141 1.00 96.88 90 MET A O 1
ATOM 707 N N . LEU A 1 91 ? -0.087 -0.741 -18.795 1.00 97.44 91 LEU A N 1
ATOM 708 C CA . LEU A 1 91 ? -0.826 -2.003 -18.754 1.00 97.44 91 LEU A CA 1
ATOM 709 C C . LEU A 1 91 ? -1.217 -2.373 -17.322 1.00 97.44 91 LEU A C 1
ATOM 711 O O . LEU A 1 91 ? -2.355 -2.775 -17.093 1.00 97.44 91 LEU A O 1
ATOM 715 N N . GLY A 1 92 ? -0.315 -2.182 -16.355 1.00 95.94 92 GLY A N 1
ATOM 716 C CA . GLY A 1 92 ? -0.618 -2.384 -14.938 1.00 95.94 92 GLY A CA 1
ATOM 717 C C . GLY A 1 92 ? -1.780 -1.507 -14.466 1.00 95.94 92 GLY A C 1
ATOM 718 O O . GLY A 1 92 ? -2.711 -2.006 -13.839 1.00 95.94 92 GLY A O 1
ATOM 719 N N . GLY A 1 93 ? -1.775 -0.225 -14.838 1.00 95.50 93 GLY A N 1
ATOM 720 C CA . GLY A 1 93 ? -2.850 0.720 -14.543 1.00 95.50 93 GLY A CA 1
ATOM 721 C C . GLY A 1 93 ? -4.172 0.358 -15.221 1.00 95.50 93 GLY A C 1
ATOM 722 O O . GLY A 1 93 ? -5.216 0.432 -14.582 1.00 95.50 93 GLY A O 1
ATOM 723 N N . LEU A 1 94 ? -4.144 -0.099 -16.477 1.00 97.38 94 LEU A N 1
ATOM 724 C CA . LEU A 1 94 ? -5.341 -0.578 -17.182 1.00 97.38 94 LEU A CA 1
ATOM 725 C C . LEU A 1 94 ? -5.956 -1.806 -16.506 1.00 97.38 94 LEU A C 1
ATOM 727 O O . LEU A 1 94 ? -7.171 -1.856 -16.321 1.00 97.38 94 LEU A O 1
ATOM 731 N N . VAL A 1 95 ? -5.132 -2.782 -16.114 1.00 96.81 95 VAL A N 1
ATOM 732 C CA . VAL A 1 95 ? -5.599 -3.975 -15.395 1.00 96.81 95 VAL A CA 1
ATOM 733 C C . VAL A 1 95 ? -6.160 -3.588 -14.030 1.00 96.81 95 VAL A C 1
ATOM 735 O O . VAL A 1 95 ? -7.259 -4.018 -13.688 1.00 96.81 95 VAL A O 1
ATOM 738 N N . ALA A 1 96 ? -5.457 -2.741 -13.273 1.00 95.06 96 ALA A N 1
ATOM 739 C CA . ALA A 1 96 ? -5.931 -2.254 -11.980 1.00 95.06 96 ALA A CA 1
ATOM 740 C C . ALA A 1 96 ? -7.265 -1.501 -12.113 1.00 95.06 96 ALA A C 1
ATOM 742 O O . ALA A 1 96 ? -8.212 -1.802 -11.391 1.00 95.06 96 ALA A O 1
ATOM 743 N N . GLY A 1 97 ? -7.375 -0.594 -13.087 1.00 95.12 97 GLY A N 1
ATOM 744 C CA . GLY A 1 97 ? -8.604 0.144 -13.371 1.00 95.12 97 GLY A CA 1
ATOM 745 C C . GLY A 1 97 ? -9.761 -0.772 -13.768 1.00 95.12 97 GLY A C 1
ATOM 746 O O . GLY A 1 97 ? -10.869 -0.610 -13.266 1.00 95.12 97 GLY A O 1
ATOM 747 N N . TYR A 1 98 ? -9.506 -1.784 -14.602 1.00 96.94 98 TYR A N 1
ATOM 748 C CA . TYR A 1 98 ? -10.512 -2.786 -14.955 1.00 96.94 98 TYR A CA 1
ATOM 749 C C . TYR A 1 98 ? -11.000 -3.571 -13.731 1.00 96.94 98 TYR A C 1
ATOM 751 O O . TYR A 1 98 ? -12.204 -3.776 -13.578 1.00 96.94 98 TYR A O 1
ATOM 759 N N . LEU A 1 99 ? -10.086 -3.989 -12.848 1.00 96.12 99 LEU A N 1
ATOM 760 C CA . LEU A 1 99 ? -10.435 -4.714 -11.626 1.00 96.12 99 LEU A CA 1
ATOM 761 C C . LEU A 1 99 ? -11.303 -3.862 -10.692 1.00 96.12 99 LEU A C 1
ATOM 763 O O . LEU A 1 99 ? -12.352 -4.331 -10.253 1.00 96.12 99 LEU A O 1
ATOM 767 N N . VAL A 1 100 ? -10.903 -2.614 -10.437 1.00 95.81 100 VAL A N 1
ATOM 768 C CA . VAL A 1 100 ? -11.657 -1.680 -9.583 1.00 95.81 100 VAL A CA 1
ATOM 769 C C . VAL A 1 100 ? -13.036 -1.421 -10.180 1.00 95.81 100 VAL A C 1
ATOM 771 O O . VAL A 1 100 ? -14.045 -1.694 -9.537 1.00 95.81 100 VAL A O 1
ATOM 774 N N . TYR A 1 101 ? -13.096 -1.014 -11.449 1.00 95.19 101 TYR A N 1
ATOM 775 C CA . TYR A 1 101 ? -14.354 -0.669 -12.109 1.00 95.19 101 TYR A CA 1
ATOM 776 C C . TYR A 1 101 ? -15.343 -1.842 -12.170 1.00 95.19 101 TYR A C 1
ATOM 778 O O . TYR A 1 101 ? -16.555 -1.647 -12.097 1.00 95.19 101 TYR A O 1
ATOM 786 N N . ARG A 1 102 ? -14.844 -3.078 -12.319 1.00 96.19 102 ARG A N 1
ATOM 787 C CA . ARG A 1 102 ? -15.702 -4.255 -12.490 1.00 96.19 102 ARG A CA 1
ATOM 788 C C . ARG A 1 102 ? -16.147 -4.899 -11.181 1.00 96.19 102 ARG A C 1
ATOM 790 O O . ARG A 1 102 ? -17.258 -5.442 -11.159 1.00 96.19 102 ARG A O 1
ATOM 797 N N . PHE A 1 103 ? -15.285 -4.919 -10.163 1.00 96.38 103 PHE A N 1
ATOM 798 C CA . PHE A 1 103 ? -15.480 -5.738 -8.961 1.00 96.38 103 PHE A CA 1
ATOM 799 C C . PHE A 1 103 ? -15.661 -4.940 -7.670 1.00 96.38 103 PHE A C 1
ATOM 801 O O . PHE A 1 103 ? -16.387 -5.416 -6.804 1.00 96.38 103 PHE A O 1
ATOM 808 N N . ALA A 1 104 ? -15.020 -3.779 -7.531 1.00 93.25 104 ALA A N 1
ATOM 809 C CA . ALA A 1 104 ? -15.039 -2.987 -6.301 1.00 93.25 104 ALA A CA 1
ATOM 810 C C . ALA A 1 104 ? -14.953 -1.486 -6.633 1.00 93.25 104 ALA A C 1
ATOM 812 O O . ALA A 1 104 ? -13.910 -0.866 -6.406 1.00 93.25 104 ALA A O 1
ATOM 813 N N . PRO A 1 105 ? -16.007 -0.894 -7.228 1.00 90.12 105 PRO A N 1
ATOM 814 C CA . PRO A 1 105 ? -16.013 0.523 -7.597 1.00 90.12 105 PRO A CA 1
ATOM 815 C C . PRO A 1 105 ? -15.828 1.450 -6.385 1.00 90.12 105 PRO A C 1
ATOM 817 O O . PRO A 1 105 ? -15.300 2.546 -6.522 1.00 90.12 105 PRO A O 1
ATOM 820 N N . GLU A 1 106 ? -16.188 1.003 -5.182 1.00 87.19 106 GLU A N 1
ATOM 821 C CA . GLU A 1 106 ? -15.958 1.713 -3.920 1.00 87.19 106 GLU A CA 1
ATOM 822 C C . GLU A 1 106 ? -14.476 1.832 -3.524 1.00 87.19 106 GLU A C 1
ATOM 824 O O . GLU A 1 106 ? -14.139 2.617 -2.636 1.00 87.19 106 GLU A O 1
ATOM 829 N N . ALA A 1 107 ? -13.596 1.054 -4.165 1.00 89.44 107 ALA A N 1
ATOM 830 C CA . ALA A 1 107 ? -12.148 1.118 -3.987 1.00 89.44 107 ALA A CA 1
ATOM 831 C C . ALA A 1 107 ? -11.477 2.154 -4.910 1.00 89.44 107 ALA A C 1
ATOM 833 O O . ALA A 1 107 ? -10.249 2.208 -4.983 1.00 89.44 107 ALA A O 1
ATOM 834 N N . GLU A 1 108 ? -12.257 2.960 -5.636 1.00 88.06 108 GLU A N 1
ATOM 835 C CA . GLU A 1 108 ? -11.733 4.070 -6.426 1.00 88.06 108 GLU A CA 1
ATOM 836 C C . GLU A 1 108 ? -11.086 5.149 -5.532 1.00 88.06 108 GLU A C 1
ATOM 838 O O . GLU A 1 108 ? -11.554 5.470 -4.438 1.00 88.06 108 GLU A O 1
ATOM 843 N N . GLY A 1 109 ? -9.989 5.736 -6.018 1.00 87.19 109 GLY A N 1
ATOM 844 C CA . GLY A 1 109 ? -9.294 6.830 -5.341 1.00 87.19 109 GLY A CA 1
ATOM 845 C C . GLY A 1 109 ? -8.403 6.379 -4.179 1.00 87.19 109 GLY A C 1
ATOM 846 O O . GLY A 1 109 ? -7.806 5.306 -4.200 1.00 87.19 109 GLY A O 1
ATOM 847 N N . HIS A 1 110 ? -8.251 7.245 -3.173 1.00 83.75 110 HIS A N 1
ATOM 848 C CA . HIS A 1 110 ? -7.347 7.011 -2.039 1.00 83.75 110 HIS A CA 1
ATOM 849 C C . HIS A 1 110 ? -7.948 6.122 -0.939 1.00 83.75 110 HIS A C 1
ATOM 851 O O . HIS A 1 110 ? -7.225 5.695 -0.040 1.00 83.75 110 HIS A O 1
ATOM 857 N N . GLY A 1 111 ? -9.264 5.884 -0.966 1.00 85.19 111 GLY A N 1
ATOM 858 C CA . GLY A 1 111 ? -9.997 5.126 0.054 1.00 85.19 111 GLY A CA 1
ATOM 859 C C . GLY A 1 111 ? -10.210 5.856 1.389 1.00 85.19 111 GLY A C 1
ATOM 860 O O . GLY A 1 111 ? -11.026 5.415 2.195 1.00 85.19 111 GLY A O 1
ATOM 861 N N . THR A 1 112 ? -9.538 6.988 1.634 1.00 88.62 112 THR A N 1
ATOM 862 C CA . THR A 1 112 ? -9.715 7.794 2.856 1.00 88.62 112 THR A CA 1
ATOM 863 C C . THR A 1 112 ? -11.122 8.357 2.975 1.00 88.62 112 THR A C 1
ATOM 865 O O . THR A 1 112 ? -11.686 8.348 4.064 1.00 88.62 112 THR A O 1
ATOM 868 N N . ASP A 1 113 ? -11.710 8.786 1.860 1.00 85.06 113 ASP A N 1
ATOM 869 C CA . ASP A 1 113 ? -13.057 9.356 1.843 1.00 85.06 113 ASP A CA 1
ATOM 870 C C . ASP A 1 113 ? -14.100 8.293 2.189 1.00 85.06 113 ASP A C 1
ATOM 872 O O . ASP A 1 113 ? -14.973 8.549 3.011 1.00 85.06 113 ASP A O 1
ATOM 876 N N . SER A 1 114 ? -13.946 7.067 1.676 1.00 85.31 114 SER A N 1
ATOM 877 C CA . SER A 1 114 ? -14.795 5.922 2.031 1.00 85.31 114 SER A CA 1
ATOM 878 C C . SER A 1 114 ? -14.695 5.574 3.520 1.00 85.31 114 SER A C 1
ATOM 880 O O . SER A 1 114 ? -15.695 5.233 4.153 1.00 85.31 114 SER A O 1
ATOM 882 N N . VAL A 1 115 ? -13.501 5.696 4.115 1.00 86.06 115 VAL A N 1
ATOM 883 C CA . VAL A 1 115 ? -13.321 5.532 5.566 1.00 86.06 115 VAL A CA 1
ATOM 884 C C . VAL A 1 115 ? -14.036 6.649 6.322 1.00 86.06 115 VAL A C 1
ATOM 886 O O . VAL A 1 115 ? -14.802 6.352 7.235 1.00 86.06 115 VAL A O 1
ATOM 889 N N . ILE A 1 116 ? -13.843 7.915 5.944 1.00 86.62 116 ILE A N 1
ATOM 890 C CA . ILE A 1 116 ? -14.517 9.057 6.579 1.00 86.62 116 ILE A CA 1
ATOM 891 C C . ILE A 1 116 ? -16.038 8.903 6.477 1.00 86.62 116 ILE A C 1
ATOM 893 O O . ILE A 1 116 ? -16.726 9.024 7.490 1.00 86.62 116 ILE A O 1
ATOM 897 N N . ASP A 1 117 ? -16.566 8.581 5.299 1.00 85.62 117 ASP A N 1
ATOM 898 C CA . ASP A 1 117 ? -17.998 8.393 5.064 1.00 85.62 117 ASP A CA 1
ATOM 899 C C . ASP A 1 117 ? -18.569 7.246 5.910 1.00 85.62 117 ASP A C 1
ATOM 901 O O . ASP A 1 117 ? -19.639 7.383 6.498 1.00 85.62 117 ASP A O 1
ATOM 905 N N . SER A 1 118 ? -17.810 6.162 6.112 1.00 85.75 118 SER A N 1
ATOM 906 C CA . SER A 1 118 ? -18.234 5.056 6.981 1.00 85.75 118 SER A CA 1
ATOM 907 C C . SER A 1 118 ? -18.462 5.462 8.446 1.00 85.75 118 SER A C 1
ATOM 909 O O . SER A 1 118 ? -19.282 4.841 9.123 1.00 85.75 118 SER A O 1
ATOM 911 N N . TYR A 1 119 ? -17.797 6.524 8.918 1.00 83.06 119 TYR A N 1
ATOM 912 C CA . TYR A 1 119 ? -18.027 7.109 10.242 1.00 83.06 119 TYR A CA 1
ATOM 913 C C . TYR A 1 119 ? -19.192 8.113 10.276 1.00 83.06 119 TYR A C 1
ATOM 915 O O . TYR A 1 119 ? -19.747 8.338 11.351 1.00 83.06 119 TYR A O 1
ATOM 923 N N . HIS A 1 120 ? -19.576 8.704 9.136 1.00 83.69 120 HIS A N 1
ATOM 924 C CA . HIS A 1 120 ? -20.599 9.759 9.060 1.00 83.69 120 HIS A CA 1
ATOM 925 C C . HIS A 1 120 ? -21.973 9.270 8.560 1.00 83.69 120 HIS A C 1
ATOM 927 O O . HIS A 1 120 ? -22.985 9.842 8.955 1.00 83.69 120 HIS A O 1
ATOM 933 N N . GLN A 1 121 ? -22.042 8.216 7.737 1.00 69.31 121 GLN A N 1
ATOM 934 C CA . GLN A 1 121 ? -23.274 7.703 7.106 1.00 69.31 121 GLN A CA 1
ATOM 935 C C . GLN A 1 121 ? -23.810 6.384 7.702 1.00 69.31 121 GLN A C 1
ATOM 937 O O . GLN A 1 121 ? -24.496 5.622 7.022 1.00 69.31 121 GLN A O 1
ATOM 942 N N . LYS A 1 122 ? -23.530 6.089 8.980 1.00 50.81 122 LYS A N 1
ATOM 943 C CA . LYS A 1 122 ? -24.140 4.959 9.719 1.00 50.81 122 LYS A CA 1
ATOM 944 C C . LYS A 1 122 ? -24.405 5.262 11.202 1.00 50.81 122 LYS A C 1
ATOM 946 O O . LYS A 1 122 ? -24.179 4.402 12.054 1.00 50.81 12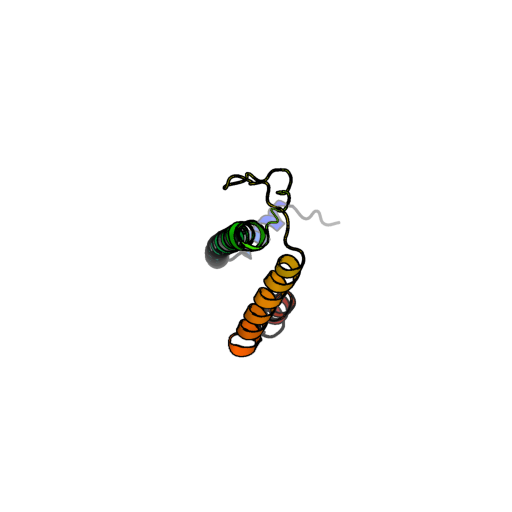2 LYS A O 1
ATOM 951 N N . GLN A 1 123 ? -24.883 6.470 11.501 1.00 45.78 123 GLN A N 1
ATOM 952 C CA . GLN A 1 123 ? -25.691 6.701 12.705 1.00 45.78 123 GLN A CA 1
ATOM 953 C C . GLN A 1 123 ? -27.166 6.737 12.324 1.00 45.78 123 GLN A C 1
ATOM 955 O O . GLN A 1 123 ? -27.476 7.370 11.289 1.00 45.78 123 GLN A O 1
#

Secondary structure (DSSP, 8-state):
-----HHHHHHHHHHHS-HHHHHHHHHHHHHHHHHHHHHHHHHHHHHHHHIIIIIIIIT---PPPPBTBPPSS--------HHHHHHHHHHHHHHHHHHHHHH-GGG-TTSHHHHHHHHHS--

Sequence (123 aa):
MIKMDLSSKIYEIIRELDLKEVQRWTALSILVGIVGGIVAIIFYSGLYYATYYLLGGIGGYFPITPRGDVDLLPVVTGEPNRLLLVLLPMLGGLVAGYLVYRFAPEAEGHGTDSVIDSYHQKQ

Foldseek 3Di:
DDPDDPVVVVVVVVVVDPVVVVVVVVVVVVVVVVVVVVVVVVVVVVVLVCCCCQCCVVQVDDDDDPPPDDDPDDRDRGDGDPVSNVVVVVVVVVVVVCCCVPPPVCPPDPNVVVVVCVVVVPD

Radius of gyration: 24.33 Å; chains: 1; bounding box: 49×39×69 Å